Protein AF-0000000084991913 (afd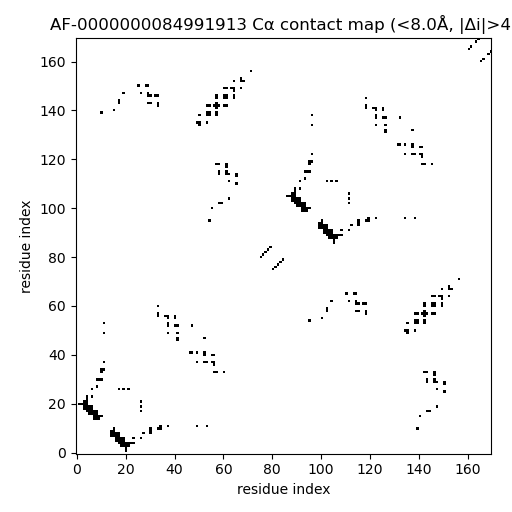b_homodimer)

pLDDT: mean 82.96, std 12.31, range [35.31, 93.44]

InterPro domains:
  IPR007838 Cell division protein ZapA-like [PF05164] (7-79)
  IPR007838 Cell division protein ZapA-like [PTHR34981] (3-81)
  IPR036192 Cell division protein ZapA-like superfamily [SSF102829] (6-80)
  IPR053712 Bacterial Cell Division Activator [G3DSA:6.10.250.790] (1-84)

Secondary structure (DSSP, 8-state):
----EEEEEEETTEEEEEEESS-HHHHHHHHHHHHHHHHHHHHH-TTS-HHHHHHHHHHHHHHHHHHHHHHHHHHHHHHHHHHH-/----EEEEEEETTEEEEEEESS-HHHHHHHHHHHHHHHHHHHHH-TTS-HHHHHHHHHHHHHHHHHHHHHHHHHHHHHHHHHHH-

Radius of gyration: 17.33 Å; Cα contacts (8 Å, |Δi|>4): 212; chains: 2; bounding box: 49×55×42 Å

Structure (mmCIF, N/CA/C/O backbone):
data_AF-0000000084991913-model_v1
#
loop_
_entity.id
_entity.type
_entity.pdbx_description
1 polymer 'Cell division protein ZapA'
#
loop_
_atom_site.group_PDB
_atom_site.id
_atom_site.type_symbol
_atom_site.label_atom_id
_atom_site.label_alt_id
_atom_site.label_comp_id
_atom_site.label_asym_id
_atom_site.label_entity_id
_atom_site.label_seq_id
_atom_site.pdbx_PDB_ins_code
_atom_site.Cartn_x
_atom_site.Cartn_y
_atom_site.Cartn_z
_atom_site.occupancy
_atom_site.B_iso_or_equiv
_atom_site.auth_seq_id
_atom_site.auth_comp_id
_atom_site.auth_asym_id
_atom_site.auth_atom_id
_atom_site.pdbx_PDB_model_num
ATOM 1 N N . MET A 1 1 ? 25.797 10.742 -3.98 1 41.66 1 MET A N 1
ATOM 2 C CA . MET A 1 1 ? 25.156 9.609 -4.648 1 41.66 1 MET A CA 1
ATOM 3 C C . MET A 1 1 ? 24 9.086 -3.822 1 41.66 1 MET A C 1
ATOM 5 O O . MET A 1 1 ? 24.172 8.664 -2.678 1 41.66 1 MET A O 1
ATOM 9 N N . SER A 1 2 ? 22.891 9.68 -3.76 1 51.72 2 SER A N 1
ATOM 10 C CA . SER A 1 2 ? 21.781 9.531 -2.818 1 51.72 2 SER A CA 1
ATOM 11 C C . SER A 1 2 ? 21.344 8.078 -2.703 1 51.72 2 SER A C 1
ATOM 13 O O . SER A 1 2 ? 20.875 7.484 -3.676 1 51.72 2 SER A O 1
ATOM 15 N N . GLU A 1 3 ? 22.172 7.188 -2.021 1 58.75 3 GLU A N 1
ATOM 16 C CA . GLU A 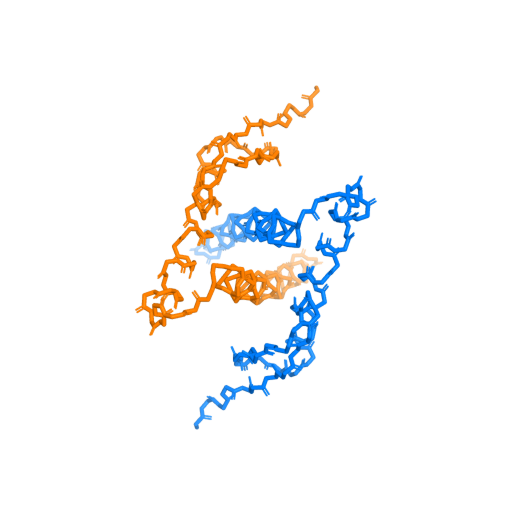1 3 ? 22.375 5.742 -2.035 1 58.75 3 GLU A CA 1
ATOM 17 C C . GLU A 1 3 ? 21.094 4.996 -1.705 1 58.75 3 GLU A C 1
ATOM 19 O O . GLU A 1 3 ? 20.469 5.25 -0.672 1 58.75 3 GLU A O 1
ATOM 24 N N . LYS A 1 4 ? 20.219 4.691 -2.754 1 66.69 4 LYS A N 1
ATOM 25 C CA . LYS A 1 4 ? 19.094 3.766 -2.576 1 66.69 4 LYS A CA 1
ATOM 26 C C . LYS A 1 4 ? 19.562 2.467 -1.92 1 66.69 4 LYS A C 1
ATOM 28 O O . LYS A 1 4 ? 20.562 1.882 -2.33 1 66.69 4 LYS A O 1
ATOM 33 N N . ASN A 1 5 ? 19.078 2.318 -0.699 1 81.31 5 ASN A N 1
ATOM 34 C CA . ASN A 1 5 ? 19.391 1.071 -0.008 1 81.31 5 ASN A CA 1
ATOM 35 C C . ASN A 1 5 ? 18.5 -0.07 -0.471 1 81.31 5 ASN A C 1
ATOM 37 O O . ASN A 1 5 ? 17.297 0.125 -0.682 1 81.31 5 ASN A O 1
ATOM 41 N N . ARG A 1 6 ? 19.234 -1.089 -0.872 1 83.06 6 ARG A N 1
ATOM 42 C CA . ARG A 1 6 ? 18.516 -2.281 -1.305 1 83.06 6 ARG A CA 1
ATOM 43 C C . ARG A 1 6 ? 18.375 -3.281 -0.163 1 83.06 6 ARG A C 1
ATOM 45 O O . ARG A 1 6 ? 19.375 -3.777 0.36 1 83.06 6 ARG A O 1
ATOM 52 N N . VAL A 1 7 ? 17.094 -3.377 0.252 1 86.56 7 VAL A N 1
ATOM 53 C CA . VAL A 1 7 ? 16.859 -4.301 1.358 1 86.56 7 VAL A CA 1
ATOM 54 C C . VAL A 1 7 ? 16.047 -5.496 0.873 1 86.56 7 VAL A C 1
ATOM 56 O O . VAL A 1 7 ? 15.016 -5.328 0.213 1 86.56 7 VAL A O 1
ATOM 59 N N . GLU A 1 8 ? 16.641 -6.6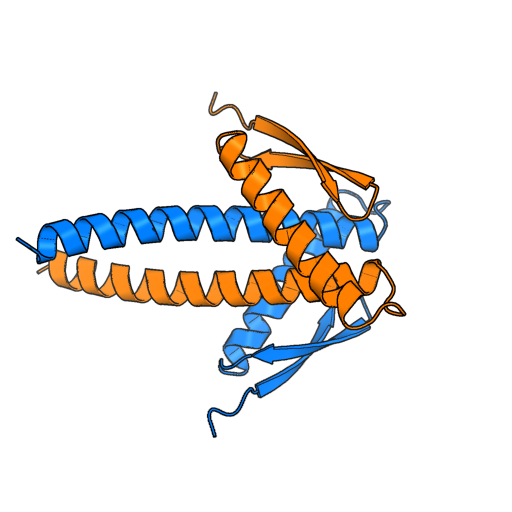52 1.217 1 89.56 8 GLU A N 1
ATOM 60 C CA . GLU A 1 8 ? 15.953 -7.875 0.816 1 89.56 8 GLU A CA 1
ATOM 61 C C . GLU A 1 8 ? 14.93 -8.312 1.868 1 89.56 8 GLU A C 1
ATOM 63 O O . GLU A 1 8 ? 15.273 -8.477 3.041 1 89.56 8 GLU A O 1
ATOM 68 N N . VAL A 1 9 ? 13.656 -8.422 1.381 1 88.06 9 VAL A N 1
ATOM 69 C CA . VAL A 1 9 ? 12.617 -8.828 2.318 1 88.06 9 VAL A CA 1
ATOM 70 C C . VAL A 1 9 ? 11.867 -10.047 1.766 1 88.06 9 VAL A C 1
ATOM 72 O O . VAL A 1 9 ? 11.891 -10.297 0.559 1 88.06 9 VAL A O 1
ATOM 75 N N . GLU A 1 10 ? 11.398 -10.867 2.723 1 88.25 10 GLU A N 1
ATOM 76 C CA . GLU A 1 10 ? 10.625 -12.039 2.32 1 88.25 10 GLU A CA 1
ATOM 77 C C . GLU A 1 10 ? 9.133 -11.797 2.467 1 88.25 10 GLU A C 1
ATOM 79 O O . GLU A 1 10 ? 8.633 -11.594 3.578 1 88.25 10 GLU A O 1
ATOM 84 N N . ILE A 1 11 ? 8.516 -11.727 1.205 1 86.69 11 ILE A N 1
ATOM 85 C CA . ILE A 1 11 ? 7.074 -11.523 1.213 1 86.69 11 ILE A CA 1
ATOM 86 C C . ILE A 1 11 ? 6.379 -12.719 0.572 1 86.69 11 ILE A C 1
ATOM 88 O O . ILE A 1 11 ? 6.742 -13.141 -0.528 1 86.69 11 ILE A O 1
ATOM 92 N N . ALA A 1 12 ? 5.281 -13.211 1.243 1 80.56 12 ALA A N 1
ATOM 93 C CA . ALA A 1 12 ? 4.512 -14.336 0.712 1 80.56 12 ALA A CA 1
ATOM 94 C C . ALA A 1 12 ? 5.418 -15.523 0.403 1 80.56 12 ALA A C 1
ATOM 96 O O . ALA A 1 12 ? 5.258 -16.172 -0.627 1 80.56 12 ALA A O 1
ATOM 97 N N . GLY A 1 13 ? 6.527 -15.727 1.085 1 81.69 13 GLY A N 1
ATOM 98 C CA . GLY A 1 13 ? 7.422 -16.859 0.966 1 81.69 13 GLY A CA 1
ATOM 99 C C . GLY A 1 13 ? 8.477 -16.688 -0.107 1 81.69 13 GLY A C 1
ATOM 100 O O . GLY A 1 13 ? 9.164 -17.641 -0.481 1 81.69 13 GLY A O 1
ATOM 101 N N . GLU A 1 14 ? 8.531 -15.508 -0.696 1 86.25 14 GLU A N 1
ATOM 102 C CA . GLU A 1 14 ? 9.492 -15.211 -1.754 1 86.25 14 GLU A CA 1
ATOM 103 C C . GLU A 1 14 ? 10.336 -13.992 -1.402 1 86.25 14 GLU A C 1
ATOM 105 O O . GLU A 1 14 ? 9.867 -13.07 -0.74 1 86.25 14 GLU A O 1
ATOM 110 N N . PRO A 1 15 ? 11.562 -14.039 -1.809 1 88.94 15 PRO A N 1
ATOM 111 C CA . PRO A 1 15 ? 12.453 -12.906 -1.53 1 88.94 15 PRO A CA 1
ATOM 112 C C . PRO A 1 15 ? 12.242 -11.742 -2.498 1 88.94 15 PRO A C 1
ATOM 114 O O . PRO A 1 15 ? 12.086 -11.953 -3.703 1 88.94 15 PRO A O 1
ATOM 117 N N . TYR A 1 16 ? 12.078 -10.531 -1.93 1 87.69 16 TYR A N 1
ATOM 118 C CA . TYR A 1 16 ? 11.922 -9.328 -2.734 1 87.69 16 TYR A CA 1
ATOM 119 C C . TYR A 1 16 ? 12.922 -8.258 -2.311 1 87.69 16 TYR A C 1
ATOM 121 O O . TYR A 1 16 ? 13.242 -8.133 -1.125 1 87.69 16 TYR A O 1
ATOM 129 N N . VAL A 1 17 ? 13.453 -7.574 -3.359 1 85.69 17 VAL A N 1
ATOM 130 C CA . VAL A 1 17 ? 14.406 -6.512 -3.07 1 85.69 17 VAL A CA 1
ATOM 131 C C . VAL A 1 17 ? 13.703 -5.16 -3.104 1 85.69 17 VAL A C 1
ATOM 133 O O . VAL A 1 17 ? 13.141 -4.773 -4.129 1 85.69 17 VAL A O 1
ATOM 136 N N . LEU A 1 18 ? 13.617 -4.559 -2.01 1 84.44 18 LEU A N 1
ATOM 137 C CA . LEU A 1 18 ? 13.016 -3.236 -1.896 1 84.44 18 LEU A CA 1
ATOM 138 C C . LEU A 1 18 ? 14.07 -2.145 -1.989 1 84.44 18 LEU A C 1
ATOM 140 O O . LEU A 1 18 ? 15.07 -2.176 -1.265 1 84.44 18 LEU A O 1
ATOM 144 N N . VAL A 1 19 ? 13.906 -1.361 -2.982 1 81.88 19 VAL A N 1
ATOM 145 C CA . VAL A 1 19 ? 14.828 -0.248 -3.158 1 81.88 19 VAL A CA 1
ATOM 146 C C . VAL A 1 19 ? 14.234 1.022 -2.557 1 81.88 19 VAL A C 1
ATOM 148 O O . VAL A 1 19 ? 13.133 1.438 -2.934 1 81.88 19 VAL A O 1
ATOM 151 N N . SER A 1 20 ? 14.789 1.429 -1.466 1 81.56 20 SER A N 1
ATOM 152 C CA . SER A 1 20 ? 14.305 2.635 -0.802 1 81.56 20 SER A CA 1
ATOM 153 C C . SER A 1 20 ? 15.453 3.586 -0.48 1 81.56 20 SER A C 1
ATOM 155 O O . SER A 1 20 ? 16.609 3.166 -0.388 1 81.56 20 SER A O 1
ATOM 157 N N . GLU A 1 21 ? 15.086 4.883 -0.525 1 81.5 21 GLU A N 1
ATOM 158 C CA . GLU A 1 21 ? 16.078 5.891 -0.141 1 81.5 21 GLU A CA 1
ATOM 159 C C . GLU A 1 21 ? 16.156 6.039 1.377 1 81.5 21 GLU A C 1
ATOM 161 O O . GLU A 1 21 ? 17.016 6.742 1.896 1 81.5 21 GLU A O 1
ATOM 166 N N . GLU A 1 22 ? 15.273 5.203 1.958 1 81.06 22 GLU A N 1
ATOM 167 C CA . GLU A 1 22 ? 15.164 5.301 3.41 1 81.06 22 GLU A CA 1
ATOM 168 C C . GLU A 1 22 ? 16.047 4.27 4.102 1 81.06 22 GLU A C 1
ATOM 170 O O . GLU A 1 22 ? 16.531 3.332 3.463 1 81.06 22 GLU A O 1
ATOM 175 N N . PRO A 1 23 ? 16.281 4.562 5.398 1 85.88 23 PRO A N 1
ATOM 176 C CA . PRO A 1 23 ? 17.094 3.605 6.164 1 85.88 23 PRO A CA 1
ATOM 177 C C . PRO A 1 23 ? 16.469 2.207 6.195 1 85.88 23 PRO A C 1
ATOM 179 O O . PRO A 1 23 ? 15.273 2.053 5.938 1 85.88 23 PRO A O 1
ATOM 182 N N . VAL A 1 24 ? 17.312 1.263 6.496 1 86.69 24 VAL A N 1
ATOM 183 C CA . VAL A 1 24 ? 16.938 -0.146 6.504 1 86.69 24 VAL A CA 1
ATOM 184 C C . VAL A 1 24 ? 15.766 -0.362 7.461 1 86.69 24 VAL A C 1
ATOM 186 O O . VAL A 1 24 ? 14.875 -1.168 7.191 1 86.69 24 VAL A O 1
ATOM 189 N N . GLU A 1 25 ? 15.781 0.369 8.539 1 88 25 GLU A N 1
ATOM 190 C CA . GLU A 1 25 ? 14.719 0.253 9.531 1 88 25 GLU A CA 1
ATOM 191 C C . GLU A 1 25 ? 13.359 0.626 8.945 1 88 25 GLU A C 1
ATOM 193 O O . GLU A 1 25 ? 12.352 -0.026 9.227 1 88 25 GLU A O 1
ATOM 198 N N . HIS A 1 26 ? 13.406 1.616 8.141 1 89.25 26 HIS A N 1
ATOM 199 C CA . HIS A 1 26 ? 12.188 2.076 7.492 1 89.25 26 HIS A CA 1
ATOM 200 C C . HIS A 1 26 ? 11.664 1.038 6.504 1 89.25 26 HIS A C 1
ATOM 202 O O . HIS A 1 26 ? 10.461 0.762 6.473 1 89.25 26 HIS A O 1
ATOM 208 N N . VAL A 1 27 ? 12.617 0.438 5.836 1 88.25 27 VAL A N 1
ATOM 209 C CA . VAL A 1 27 ? 12.281 -0.559 4.824 1 88.25 27 VAL A CA 1
ATOM 210 C C . VAL A 1 27 ? 11.688 -1.796 5.496 1 88.25 27 VAL A C 1
ATOM 212 O O . VAL A 1 27 ? 10.758 -2.412 4.965 1 88.25 27 VAL A O 1
ATOM 215 N N . GLN A 1 28 ? 12.164 -2.123 6.629 1 89.69 28 GLN A N 1
ATOM 216 C CA . GLN A 1 28 ? 11.664 -3.264 7.391 1 89.69 28 GLN A CA 1
ATOM 217 C C . GLN A 1 28 ? 10.219 -3.045 7.816 1 89.69 28 GLN A C 1
ATOM 219 O O . GLN A 1 28 ? 9.414 -3.982 7.816 1 89.69 28 GLN A O 1
ATOM 224 N N . LYS A 1 29 ? 9.992 -1.811 8.141 1 91.56 29 LYS A N 1
ATOM 225 C CA . LYS A 1 29 ? 8.633 -1.468 8.547 1 91.56 29 LYS A CA 1
ATOM 226 C C . LYS A 1 29 ? 7.664 -1.59 7.379 1 91.56 29 LYS A C 1
ATOM 228 O O . LYS A 1 29 ? 6.531 -2.041 7.551 1 91.56 29 LYS A O 1
ATOM 233 N N . VAL A 1 30 ? 8.188 -1.237 6.289 1 92.31 30 VAL A N 1
ATOM 234 C CA . VAL A 1 30 ? 7.395 -1.33 5.066 1 92.31 30 VAL A CA 1
ATOM 235 C C . VAL A 1 30 ? 7.062 -2.793 4.777 1 92.31 30 VAL A C 1
ATOM 237 O O . VAL A 1 30 ? 5.902 -3.135 4.543 1 92.31 30 VAL A O 1
ATOM 240 N N . ALA A 1 31 ? 8.086 -3.6 4.844 1 92.19 31 ALA A N 1
ATOM 241 C CA . ALA A 1 31 ? 7.914 -5.031 4.594 1 92.19 31 ALA A CA 1
ATOM 242 C C . ALA A 1 31 ? 6.984 -5.66 5.629 1 92.19 31 ALA A C 1
ATOM 244 O O . ALA A 1 31 ? 6.148 -6.5 5.293 1 92.19 31 ALA A O 1
ATOM 245 N N . GLN A 1 32 ? 7.148 -5.227 6.809 1 91.62 32 GLN A N 1
ATOM 246 C CA . GLN A 1 32 ? 6.352 -5.754 7.914 1 91.62 32 GLN A CA 1
ATOM 247 C C . GLN A 1 32 ? 4.875 -5.402 7.742 1 91.62 32 GLN A C 1
ATOM 249 O O . GLN A 1 32 ? 4.004 -6.234 7.996 1 91.62 32 GLN A O 1
ATOM 254 N N . LEU A 1 33 ? 4.645 -4.191 7.324 1 92.56 33 LEU A N 1
ATOM 255 C CA . LEU A 1 33 ? 3.277 -3.729 7.113 1 92.56 33 LEU A CA 1
ATOM 256 C C . LEU A 1 33 ? 2.564 -4.598 6.078 1 92.56 33 LEU A C 1
ATOM 258 O O . LEU A 1 33 ? 1.436 -5.035 6.305 1 92.56 33 LEU A O 1
ATOM 262 N N . VAL A 1 34 ? 3.236 -4.797 5.012 1 93 34 VAL A N 1
ATOM 263 C CA . VAL A 1 34 ? 2.682 -5.617 3.939 1 93 34 VAL A CA 1
ATOM 264 C C . VAL A 1 34 ? 2.48 -7.047 4.434 1 93 34 VAL A C 1
ATOM 266 O O . VAL A 1 34 ? 1.421 -7.641 4.223 1 93 34 VAL A O 1
ATOM 269 N N . HIS A 1 35 ? 3.502 -7.617 5.133 1 91.81 35 HIS A N 1
ATOM 270 C CA . HIS A 1 35 ? 3.447 -8.977 5.652 1 91.81 35 HIS A CA 1
ATOM 271 C C . HIS A 1 35 ? 2.289 -9.148 6.629 1 91.81 35 HIS A C 1
ATOM 273 O O . HIS A 1 35 ? 1.581 -10.156 6.59 1 91.81 35 HIS A O 1
ATOM 279 N N . GLU A 1 36 ? 2.123 -8.18 7.441 1 92.12 36 GLU A N 1
ATOM 280 C CA . GLU A 1 36 ? 1.077 -8.242 8.461 1 92.12 36 GLU A CA 1
ATOM 281 C C . GLU A 1 36 ? -0.311 -8.219 7.824 1 92.12 36 GLU A C 1
ATOM 283 O O . GLU A 1 36 ? -1.203 -8.953 8.25 1 92.12 36 GLU A O 1
ATOM 288 N N . LYS A 1 37 ? -0.468 -7.352 6.859 1 92.06 37 LYS A N 1
ATOM 289 C CA . LYS A 1 37 ? -1.76 -7.246 6.188 1 92.06 37 LYS A CA 1
ATOM 290 C C . LYS A 1 37 ? -2.098 -8.531 5.441 1 92.06 37 LYS A C 1
ATOM 292 O O . LYS A 1 37 ? -3.24 -8.992 5.477 1 92.06 37 LYS A O 1
ATOM 297 N N . ILE A 1 38 ? -1.157 -9.109 4.812 1 92.44 38 ILE A N 1
ATOM 298 C CA . ILE A 1 38 ? -1.347 -10.367 4.094 1 92.44 38 ILE A CA 1
ATOM 299 C C . ILE A 1 38 ? -1.707 -11.477 5.082 1 92.44 38 ILE A C 1
ATOM 301 O O . ILE A 1 38 ? -2.629 -12.258 4.84 1 92.44 38 ILE A O 1
ATOM 305 N N . ARG A 1 39 ? -1.001 -11.477 6.137 1 90.12 39 ARG A N 1
ATOM 306 C CA . ARG A 1 39 ? -1.235 -12.484 7.168 1 90.12 39 ARG A CA 1
ATOM 307 C C . ARG A 1 39 ? -2.641 -12.359 7.746 1 90.12 39 ARG A C 1
ATOM 309 O O . ARG A 1 39 ? -3.318 -13.367 7.965 1 90.12 39 ARG A O 1
ATOM 316 N N . GLU A 1 40 ? 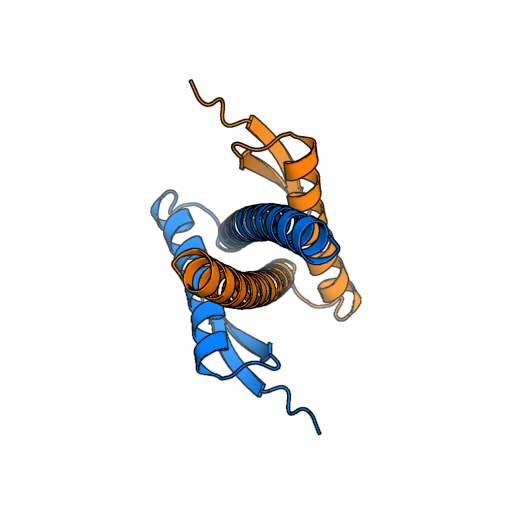-3.027 -11.172 7.98 1 91.06 40 GLU A N 1
ATOM 317 C CA . GLU A 1 40 ? -4.355 -10.906 8.523 1 91.06 40 GLU A CA 1
ATOM 318 C C . GLU A 1 40 ? -5.449 -11.398 7.586 1 91.06 40 GLU A C 1
ATOM 320 O O . GLU A 1 40 ? -6.457 -11.953 8.031 1 91.06 40 GLU A O 1
ATOM 325 N N . MET A 1 41 ? -5.289 -11.094 6.312 1 88.81 41 MET A N 1
ATOM 326 C CA . MET A 1 41 ? -6.258 -11.523 5.309 1 88.81 41 MET A CA 1
ATOM 327 C C . MET A 1 41 ? -6.312 -13.039 5.219 1 88.81 41 MET A C 1
ATOM 329 O O . MET A 1 41 ? -7.395 -13.625 5.102 1 88.81 41 MET A O 1
ATOM 333 N N . ARG A 1 42 ? -5.18 -13.633 5.254 1 87.94 42 ARG A N 1
ATOM 334 C CA . ARG A 1 42 ? -5.098 -15.086 5.18 1 87.94 42 ARG A CA 1
ATOM 335 C C . ARG A 1 42 ? -5.637 -15.734 6.449 1 87.94 42 ARG A C 1
ATOM 337 O O . ARG A 1 42 ? -6.156 -16.844 6.41 1 87.94 42 ARG A O 1
ATOM 344 N N . ARG A 1 43 ? -5.344 -15.031 7.508 1 89.44 43 ARG A N 1
ATOM 345 C CA . ARG A 1 43 ? -5.844 -15.531 8.781 1 89.44 43 ARG A CA 1
ATOM 346 C C . ARG A 1 43 ? -7.367 -15.594 8.789 1 89.44 43 ARG A C 1
ATOM 348 O O . ARG A 1 43 ? -7.953 -16.516 9.344 1 89.44 43 ARG A O 1
ATOM 355 N N . ARG A 1 44 ? -7.965 -14.625 8.18 1 86.69 44 ARG A N 1
ATOM 356 C CA . ARG A 1 44 ? -9.422 -14.555 8.109 1 86.69 44 ARG A CA 1
ATOM 357 C C . ARG A 1 44 ? -9.961 -15.578 7.113 1 86.69 44 ARG A C 1
ATOM 359 O O . ARG A 1 44 ? -11.039 -16.141 7.316 1 86.69 44 ARG A O 1
ATOM 366 N N . ASN A 1 45 ? -9.266 -15.781 6.023 1 87.94 45 ASN A N 1
ATOM 367 C CA . ASN A 1 45 ? -9.617 -16.75 5 1 87.94 45 ASN A CA 1
ATOM 368 C C . ASN A 1 45 ? -8.414 -17.594 4.574 1 87.94 45 ASN A C 1
ATOM 370 O O . ASN A 1 45 ? -7.727 -17.234 3.607 1 87.94 45 ASN A O 1
ATOM 374 N N . PRO A 1 46 ? -8.266 -18.719 5.207 1 86.94 46 PRO A N 1
ATOM 375 C CA . PRO A 1 46 ? -7.113 -19.578 4.898 1 86.94 46 PRO A CA 1
ATOM 376 C C . PRO A 1 46 ? -7.188 -20.188 3.502 1 86.94 46 PRO A C 1
ATOM 378 O O . PRO A 1 46 ? -6.18 -20.672 2.98 1 86.94 46 PRO A O 1
ATOM 381 N N . ARG A 1 47 ? -8.344 -20.094 2.943 1 88.81 47 ARG A N 1
ATOM 382 C CA . ARG A 1 47 ? -8.531 -20.656 1.609 1 88.81 47 ARG A CA 1
ATOM 383 C C . ARG A 1 47 ? -8.188 -19.641 0.53 1 88.81 47 ARG A C 1
ATOM 385 O O . ARG A 1 47 ? -8.062 -19.984 -0.644 1 88.81 47 ARG A O 1
ATOM 392 N N . LEU A 1 48 ? -7.914 -18.453 0.963 1 84.19 48 LEU A N 1
ATOM 393 C CA . LEU A 1 48 ? -7.617 -17.375 0.022 1 84.19 48 LEU A CA 1
ATOM 394 C C . LEU A 1 48 ? -6.234 -17.562 -0.593 1 84.19 48 LEU A C 1
ATOM 396 O O . LEU A 1 48 ? -5.246 -17.734 0.127 1 84.19 48 LEU A O 1
ATOM 400 N N . PRO A 1 49 ? -6.184 -17.656 -1.936 1 85.75 49 PRO A N 1
ATOM 401 C CA . PRO A 1 49 ? -4.867 -17.734 -2.572 1 85.75 49 PRO A CA 1
ATOM 402 C C . PRO A 1 49 ? -3.973 -16.547 -2.215 1 85.75 49 PRO A C 1
ATOM 404 O O . PRO A 1 49 ? -4.469 -15.438 -1.996 1 85.75 49 PRO A O 1
ATOM 407 N N . LEU A 1 50 ? -2.689 -16.828 -2.1 1 84.44 50 LEU A N 1
ATOM 408 C CA . LEU A 1 50 ? -1.709 -15.828 -1.696 1 84.44 50 LEU A CA 1
ATOM 409 C C . LEU A 1 50 ? -1.791 -14.594 -2.59 1 84.44 50 LEU A C 1
ATOM 411 O O . LEU A 1 50 ? -1.694 -13.461 -2.107 1 84.44 50 LEU A O 1
ATOM 415 N N . ASN A 1 51 ? -2.055 -14.812 -3.838 1 84.31 51 ASN A N 1
ATOM 416 C CA . ASN A 1 51 ? -2.123 -13.727 -4.809 1 84.31 51 ASN A CA 1
ATOM 417 C C . ASN A 1 51 ? -3.277 -12.781 -4.508 1 84.31 51 ASN A C 1
ATOM 419 O O . ASN A 1 51 ? -3.127 -11.562 -4.609 1 84.31 51 ASN A O 1
ATOM 423 N N . ARG A 1 52 ? -4.309 -13.406 -4.094 1 88.31 52 ARG A N 1
ATOM 424 C CA . ARG A 1 52 ? -5.477 -12.602 -3.764 1 88.31 52 ARG A CA 1
ATOM 425 C C . ARG A 1 52 ? -5.27 -11.844 -2.455 1 88.31 52 ARG A C 1
ATOM 427 O O . ARG A 1 52 ? -5.68 -10.688 -2.328 1 88.31 52 ARG A O 1
ATOM 434 N N . ALA A 1 53 ? -4.66 -12.547 -1.533 1 90.5 53 ALA A N 1
ATOM 435 C CA . ALA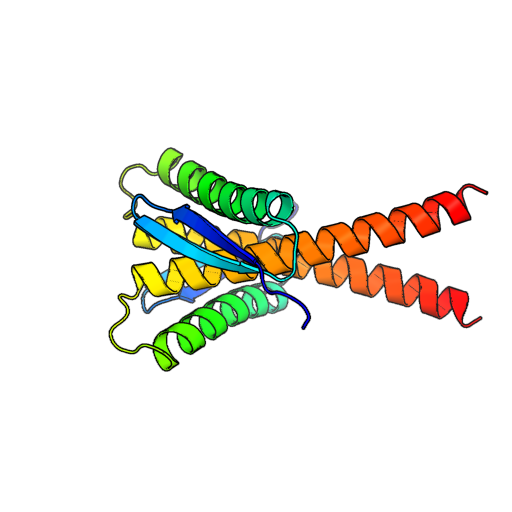 A 1 53 ? -4.402 -11.945 -0.229 1 90.5 53 ALA A CA 1
ATOM 436 C C . ALA A 1 53 ? -3.492 -10.727 -0.357 1 90.5 53 ALA A C 1
ATOM 438 O O . ALA A 1 53 ? -3.719 -9.703 0.289 1 90.5 53 ALA A O 1
ATOM 439 N N . VAL A 1 54 ? -2.545 -10.891 -1.253 1 90.94 54 VAL A N 1
ATOM 440 C CA . VAL A 1 54 ? -1.562 -9.828 -1.46 1 90.94 54 VAL A CA 1
ATOM 441 C C . VAL A 1 54 ? -2.238 -8.609 -2.082 1 90.94 54 VAL A C 1
ATOM 443 O O . VAL A 1 54 ? -1.958 -7.473 -1.699 1 90.94 54 VAL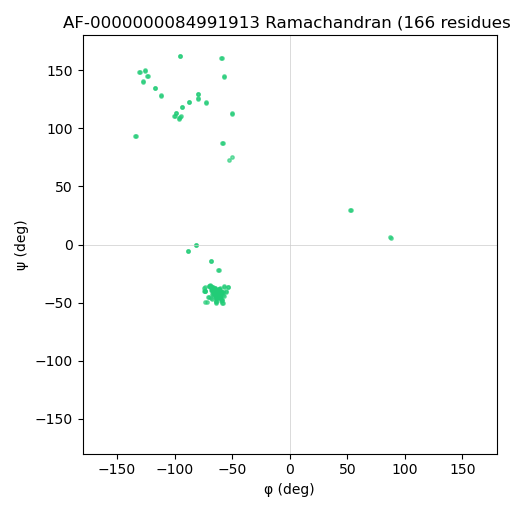 A O 1
ATOM 446 N N . VAL A 1 55 ? -3.135 -8.867 -2.926 1 90.38 55 VAL A N 1
ATOM 447 C CA . VAL A 1 55 ? -3.848 -7.797 -3.615 1 90.38 55 VAL A CA 1
ATOM 448 C C . VAL A 1 55 ? -4.719 -7.031 -2.621 1 90.38 55 VAL A C 1
ATOM 450 O O . VAL A 1 55 ? -4.73 -5.801 -2.619 1 90.38 55 VAL A O 1
ATOM 453 N N . LEU A 1 56 ? -5.422 -7.82 -1.827 1 90.19 56 LEU A N 1
ATOM 454 C CA . LEU A 1 56 ? -6.281 -7.219 -0.816 1 90.19 56 LEU A CA 1
ATOM 455 C C . LEU A 1 56 ? -5.469 -6.367 0.153 1 90.19 56 LEU A C 1
ATOM 457 O O . LEU A 1 56 ? -5.906 -5.289 0.556 1 90.19 56 LEU A O 1
ATOM 461 N N . ALA A 1 57 ? -4.309 -6.883 0.504 1 92.38 57 ALA A N 1
ATOM 462 C CA . ALA A 1 57 ? -3.41 -6.152 1.394 1 92.38 57 ALA A CA 1
ATOM 463 C C . ALA A 1 57 ? -2.949 -4.844 0.755 1 92.38 57 ALA A C 1
ATOM 465 O O . ALA A 1 57 ? -2.943 -3.797 1.405 1 92.38 57 ALA A O 1
ATOM 466 N N . ALA A 1 58 ? -2.59 -4.91 -0.502 1 93 58 ALA A N 1
ATOM 467 C CA . ALA A 1 58 ? -2.146 -3.744 -1.261 1 93 58 ALA A CA 1
ATOM 468 C C . ALA A 1 58 ? -3.234 -2.676 -1.311 1 93 58 ALA A C 1
ATOM 470 O O . ALA A 1 58 ? -2.959 -1.49 -1.114 1 93 58 ALA A O 1
ATOM 471 N N . LEU A 1 59 ? -4.465 -3.102 -1.523 1 92.31 59 LEU A N 1
ATOM 472 C CA . LEU A 1 59 ? -5.598 -2.188 -1.611 1 92.31 59 LEU A CA 1
ATOM 473 C C . LEU A 1 59 ? -5.836 -1.485 -0.279 1 92.31 59 LEU A C 1
ATOM 475 O O . LEU A 1 59 ? -6.105 -0.282 -0.245 1 92.31 59 LEU A O 1
ATOM 479 N N . ASN A 1 60 ? -5.723 -2.238 0.715 1 91.19 60 ASN A N 1
ATOM 480 C CA . ASN A 1 60 ? -5.91 -1.683 2.051 1 91.19 60 ASN A CA 1
ATOM 481 C C . ASN A 1 60 ? -4.828 -0.66 2.389 1 91.19 60 ASN A C 1
ATOM 483 O O . ASN A 1 60 ? -5.121 0.401 2.939 1 91.19 60 ASN A O 1
ATOM 487 N N . ILE A 1 61 ? -3.604 -1.045 2.02 1 92.75 61 ILE A N 1
ATOM 488 C CA . ILE A 1 61 ? -2.48 -0.152 2.275 1 92.75 61 ILE A CA 1
ATOM 489 C C . ILE A 1 61 ? -2.65 1.136 1.473 1 92.75 61 ILE A C 1
ATOM 491 O O . ILE A 1 61 ? -2.416 2.23 1.987 1 92.75 61 ILE A O 1
ATOM 495 N N . ALA A 1 62 ? -3.025 0.996 0.223 1 93.44 62 ALA A N 1
ATOM 496 C CA . ALA A 1 62 ? -3.25 2.145 -0.651 1 93.44 62 ALA A CA 1
ATOM 497 C C . ALA A 1 62 ? -4.344 3.053 -0.094 1 93.44 62 ALA A C 1
ATOM 499 O O . ALA A 1 62 ? -4.23 4.277 -0.154 1 93.44 62 ALA A O 1
ATOM 500 N N . ASN A 1 63 ? -5.391 2.455 0.431 1 91.75 63 ASN A N 1
ATOM 501 C CA . ASN A 1 63 ? -6.48 3.219 1.033 1 91.75 63 ASN A CA 1
ATOM 502 C C . ASN A 1 63 ? -5.988 4.066 2.205 1 91.75 63 ASN A C 1
ATOM 504 O O . ASN A 1 63 ? -6.328 5.246 2.309 1 91.75 63 ASN A O 1
ATOM 508 N N . GLU A 1 64 ? -5.215 3.494 3.018 1 88.81 64 GLU A N 1
ATOM 509 C CA . GLU A 1 64 ? -4.652 4.191 4.168 1 88.81 64 GLU A CA 1
ATOM 510 C C . GLU A 1 64 ? -3.689 5.293 3.73 1 88.81 64 GLU A C 1
ATOM 512 O O . GLU A 1 64 ? -3.668 6.375 4.316 1 88.81 64 GLU A O 1
ATOM 517 N N . TYR A 1 65 ? -2.912 4.918 2.732 1 89.88 65 TYR A N 1
ATOM 518 C CA . TYR A 1 65 ? -1.97 5.887 2.18 1 89.88 65 TYR A CA 1
ATOM 519 C C . TYR A 1 65 ? -2.697 7.121 1.667 1 89.88 65 TYR A C 1
ATOM 521 O O . TYR A 1 65 ? -2.309 8.25 1.978 1 89.88 65 TYR A O 1
ATOM 529 N N . LEU A 1 66 ? -3.723 6.965 0.921 1 89.19 66 LEU A N 1
ATOM 530 C CA . LEU A 1 66 ? -4.465 8.07 0.327 1 89.19 66 LEU A CA 1
ATOM 531 C C . LEU A 1 66 ? -5.188 8.875 1.4 1 89.19 66 LEU A C 1
ATOM 533 O O . LEU A 1 66 ? -5.262 10.109 1.315 1 89.19 66 LEU A O 1
ATOM 537 N N . LYS A 1 67 ? -5.715 8.172 2.352 1 87.44 67 LYS A N 1
ATOM 538 C CA . LYS A 1 67 ? -6.387 8.836 3.463 1 87.44 67 LYS A CA 1
ATOM 539 C C . LYS A 1 67 ? -5.422 9.742 4.223 1 87.44 67 LYS A C 1
ATOM 541 O O . LYS A 1 67 ? -5.762 10.883 4.551 1 87.44 67 LYS A O 1
ATOM 546 N N . LEU A 1 68 ? -4.289 9.18 4.449 1 87.06 68 LEU A N 1
ATOM 547 C CA . LEU A 1 68 ? -3.254 9.93 5.148 1 87.06 68 LEU A CA 1
ATOM 548 C C . LEU A 1 68 ? -2.809 11.141 4.324 1 87.06 68 LEU A C 1
ATOM 550 O O . LEU A 1 68 ? -2.557 12.211 4.875 1 87.06 68 LEU A O 1
ATOM 554 N N . LYS A 1 69 ? -2.6 10.875 3.08 1 85.88 69 LYS A N 1
ATOM 555 C CA . LYS A 1 69 ? -2.18 11.945 2.18 1 85.88 69 LYS A CA 1
ATOM 556 C C . LYS A 1 69 ? -3.193 13.086 2.174 1 85.88 69 LYS A C 1
ATOM 558 O O . LYS A 1 69 ? -2.814 14.258 2.164 1 85.88 69 LYS A O 1
ATOM 563 N N . GLU A 1 70 ? -4.441 12.727 2.123 1 84.5 70 GLU A N 1
ATOM 564 C CA . GLU A 1 70 ? -5.496 13.734 2.162 1 84.5 70 GLU A CA 1
ATOM 565 C C . GLU A 1 70 ? -5.461 14.523 3.469 1 84.5 70 GLU A C 1
ATOM 567 O O . GLU A 1 70 ? -5.629 15.742 3.467 1 84.5 70 GLU A O 1
ATOM 572 N N . SER A 1 71 ? -5.293 13.766 4.52 1 82.81 71 SER A N 1
ATOM 573 C CA . SER A 1 71 ? -5.203 14.398 5.828 1 82.81 71 SER A CA 1
ATOM 574 C C . SER A 1 71 ? -3.986 15.32 5.914 1 82.81 71 SER A C 1
ATOM 576 O O . SER A 1 71 ? -4.07 16.422 6.473 1 82.81 71 SER A O 1
ATOM 578 N N . TYR A 1 72 ? -2.922 14.867 5.352 1 80.56 72 TYR A N 1
ATOM 579 C CA . TYR A 1 72 ? -1.692 15.648 5.316 1 80.56 72 TYR A CA 1
ATOM 580 C C . TYR A 1 72 ? -1.882 16.922 4.5 1 80.56 72 TYR A C 1
ATOM 582 O O . TYR A 1 72 ? -1.484 18 4.934 1 80.56 72 TYR A O 1
ATOM 590 N N . ASP A 1 73 ? -2.42 16.688 3.324 1 80.69 73 ASP A N 1
ATOM 591 C CA . ASP A 1 73 ? -2.646 17.812 2.434 1 80.69 73 ASP A CA 1
ATOM 592 C C . ASP A 1 73 ? -3.557 18.859 3.088 1 80.69 73 ASP A C 1
ATOM 594 O O . ASP A 1 73 ? -3.322 20.062 2.965 1 80.69 73 ASP A O 1
ATOM 598 N N . SER A 1 74 ? -4.539 18.391 3.748 1 81.81 74 SER A N 1
ATOM 599 C CA . SER A 1 74 ? -5.465 19.281 4.445 1 81.81 74 SER A CA 1
ATOM 600 C C . SER A 1 74 ? -4.762 20.031 5.57 1 81.81 74 SER A C 1
ATOM 602 O O . SER A 1 74 ? -4.992 21.234 5.754 1 81.81 74 SER A O 1
ATOM 604 N N . LEU A 1 75 ? -3.9 19.359 6.23 1 77.94 75 LEU A N 1
ATOM 605 C CA . LEU A 1 75 ? -3.16 19.953 7.344 1 77.94 75 LEU A CA 1
ATOM 606 C C . LEU A 1 75 ? -2.152 20.969 6.84 1 77.94 75 LEU A C 1
ATOM 608 O O . LEU A 1 75 ? -1.997 22.047 7.434 1 77.94 75 LEU A O 1
ATOM 612 N N . VAL A 1 76 ? -1.465 20.547 5.801 1 75.25 76 VAL A N 1
ATOM 613 C CA . VAL A 1 76 ? -0.463 21.422 5.211 1 75.25 76 VAL A CA 1
ATOM 614 C C . VAL A 1 76 ? -1.136 22.688 4.672 1 75.25 76 VAL A C 1
ATOM 616 O O . VAL A 1 76 ? -0.6 23.781 4.809 1 75.25 76 VAL A O 1
ATOM 619 N N . ARG A 1 77 ? -2.277 22.5 4.035 1 76.12 77 ARG A N 1
ATOM 620 C CA . ARG A 1 77 ? -3.035 23.625 3.498 1 76.12 77 ARG A CA 1
ATOM 621 C C . ARG A 1 77 ? -3.471 24.562 4.613 1 76.12 77 ARG A C 1
ATOM 623 O O . ARG A 1 77 ? -3.443 25.781 4.445 1 76.12 77 ARG A O 1
ATOM 630 N N . MET A 1 78 ? -3.834 23.938 5.664 1 73.62 78 MET A N 1
ATOM 631 C CA . MET A 1 78 ? -4.266 24.75 6.805 1 73.62 78 MET A CA 1
ATOM 632 C C . MET A 1 78 ? -3.096 25.531 7.391 1 73.62 78 MET A C 1
ATOM 634 O O . MET A 1 78 ? -3.252 26.688 7.773 1 73.62 78 MET A O 1
ATOM 638 N N . ILE A 1 79 ? -1.989 24.891 7.414 1 67.31 79 ILE A N 1
ATOM 639 C CA . ILE A 1 79 ? -0.798 25.516 7.977 1 67.31 79 ILE A CA 1
ATOM 640 C C . ILE A 1 79 ? -0.288 26.609 7.027 1 67.31 79 ILE A C 1
ATOM 642 O O . ILE A 1 79 ? 0.107 27.688 7.465 1 67.31 79 ILE A O 1
ATOM 646 N N . GLU A 1 80 ? -0.191 26.125 5.766 1 63.91 80 GLU A N 1
ATOM 647 C CA . GLU A 1 80 ? 0.25 27.125 4.785 1 63.91 80 GLU A CA 1
ATOM 648 C C . GLU A 1 80 ? -0.686 28.328 4.758 1 63.91 80 GLU A C 1
ATOM 650 O O . GLU A 1 80 ? -0.237 29.469 4.602 1 63.91 80 GLU A O 1
ATOM 655 N N . LYS A 1 81 ? -1.936 27.875 4.637 1 61.69 81 LYS A N 1
ATOM 656 C CA . LYS A 1 81 ? -2.883 28.984 4.684 1 61.69 81 LYS A CA 1
ATOM 657 C C . LYS A 1 81 ? -2.699 29.812 5.953 1 61.69 81 LYS A C 1
ATOM 659 O O . LYS A 1 81 ? -2.768 31.047 5.91 1 61.69 81 LYS A O 1
ATOM 664 N N . GLU A 1 82 ? -2.496 29.078 6.953 1 54.66 82 GLU A N 1
ATOM 665 C CA . GLU A 1 82 ? -2.268 29.859 8.164 1 54.66 82 GLU A CA 1
ATOM 666 C C . GLU A 1 82 ? -0.882 30.5 8.148 1 54.66 82 GLU A C 1
ATOM 668 O O . GLU A 1 82 ? -0.686 31.578 8.719 1 54.66 82 GLU A O 1
ATOM 673 N N . GLY A 1 83 ? 0.075 29.703 7.656 1 49.56 83 GLY A N 1
ATOM 674 C CA . GLY A 1 83 ? 1.373 30.359 7.645 1 49.56 83 GLY A CA 1
ATOM 675 C C . GLY A 1 83 ? 1.466 31.484 6.625 1 49.56 83 GLY A C 1
ATOM 676 O O . GLY A 1 83 ? 2.428 32.25 6.629 1 49.56 83 GLY A O 1
ATOM 677 N N . GLY A 1 84 ? 0.822 31.312 5.504 1 47.41 84 GLY A N 1
ATOM 678 C CA . GLY A 1 84 ? 0.853 32.438 4.586 1 47.41 84 GLY A CA 1
ATOM 679 C C . GLY A 1 84 ? 0.196 33.688 5.152 1 47.41 84 GLY A C 1
ATOM 680 O O . GLY A 1 84 ? 0.298 34.781 4.566 1 47.41 84 GLY A O 1
ATOM 681 N N . GLN A 1 85 ? -0.722 33.469 6.18 1 35.31 85 GLN A N 1
ATOM 682 C CA . GLN A 1 85 ? -1.042 34.781 6.68 1 35.31 85 GLN A CA 1
ATOM 683 C C . GLN A 1 85 ? 0.085 35.344 7.555 1 35.31 85 GLN A C 1
ATOM 685 O O . GLN A 1 85 ? 0.802 34.562 8.203 1 35.31 85 GLN A O 1
ATOM 690 N N . MET B 1 1 ? -24.578 5.191 11.523 1 41.97 1 MET B N 1
ATOM 691 C CA . MET B 1 1 ? -24.016 3.93 11.07 1 41.97 1 MET B CA 1
ATOM 692 C C . MET B 1 1 ? -22.891 4.172 10.055 1 41.97 1 MET B C 1
ATOM 694 O O . MET B 1 1 ? -23.125 4.781 9.008 1 41.97 1 MET B O 1
ATOM 698 N N . SER B 1 2 ? -21.781 4.559 10.438 1 51.81 2 SER B N 1
ATOM 699 C CA . SER B 1 2 ? -20.703 5.148 9.633 1 51.81 2 SER B CA 1
ATOM 700 C C . SER B 1 2 ? -20.406 4.285 8.414 1 51.81 2 SER B C 1
ATOM 702 O O . SER B 1 2 ? -19.984 3.133 8.547 1 51.81 2 SER B O 1
ATOM 704 N N . GLU B 1 3 ? -21.281 4.324 7.359 1 58.91 3 GLU B N 1
ATOM 705 C CA . GLU B 1 3 ? -21.594 3.426 6.25 1 58.91 3 GLU B CA 1
ATOM 706 C C . GLU B 1 3 ? -20.344 3.152 5.402 1 58.91 3 GLU B C 1
ATOM 708 O O . GLU B 1 3 ? -19.703 4.082 4.926 1 58.91 3 GLU B O 1
ATOM 713 N N . LYS B 1 4 ? -19.5 2.09 5.773 1 66.56 4 LYS B N 1
ATOM 714 C CA . LYS B 1 4 ? -18.438 1.6 4.891 1 66.56 4 LYS B CA 1
ATOM 715 C C . LYS B 1 4 ? -18.984 1.32 3.49 1 66.56 4 LYS B C 1
ATOM 717 O O . LYS B 1 4 ? -20.031 0.687 3.336 1 66.56 4 LYS B O 1
ATOM 722 N N . ASN B 1 5 ? -18.484 2.154 2.586 1 81.69 5 ASN B N 1
ATOM 723 C CA . ASN B 1 5 ? -18.875 1.924 1.199 1 81.69 5 ASN B CA 1
ATOM 724 C C . ASN B 1 5 ? -18.062 0.799 0.568 1 81.69 5 ASN B C 1
ATOM 726 O O . ASN B 1 5 ? -16.859 0.696 0.799 1 81.69 5 ASN B O 1
ATOM 730 N N . ARG B 1 6 ? -18.875 -0.115 0.058 1 83.38 6 ARG B N 1
ATOM 731 C CA . ARG B 1 6 ? -18.234 -1.241 -0.62 1 83.38 6 ARG B CA 1
ATOM 732 C C . ARG B 1 6 ? -18.141 -0.994 -2.123 1 83.38 6 ARG B C 1
ATOM 734 O O . ARG B 1 6 ? -19.172 -0.854 -2.797 1 83.38 6 ARG B O 1
ATOM 741 N N . VAL B 1 7 ? -16.859 -0.786 -2.51 1 86.69 7 VAL B N 1
ATOM 742 C CA . VAL B 1 7 ? -16.672 -0.519 -3.932 1 86.69 7 VAL B CA 1
ATOM 743 C C . VAL B 1 7 ? -15.938 -1.689 -4.586 1 86.69 7 VAL B C 1
ATOM 745 O O . VAL B 1 7 ? -14.914 -2.15 -4.082 1 86.69 7 VAL B O 1
ATOM 748 N N . GLU B 1 8 ? -16.609 -2.123 -5.672 1 89.69 8 GLU B N 1
ATOM 749 C CA . GLU B 1 8 ? -16 -3.238 -6.395 1 89.69 8 GLU B CA 1
ATOM 750 C C . GLU B 1 8 ? -15 -2.744 -7.438 1 89.69 8 GLU B C 1
ATOM 752 O O . GLU B 1 8 ? -15.344 -1.922 -8.289 1 89.69 8 GLU B O 1
ATOM 757 N N . VAL B 1 9 ? -13.734 -3.248 -7.262 1 88.12 9 VAL B N 1
ATOM 758 C CA . VAL B 1 9 ? -12.711 -2.83 -8.211 1 88.12 9 VAL B CA 1
ATOM 759 C C . VAL B 1 9 ? -12.055 -4.059 -8.836 1 88.12 9 VAL B C 1
ATOM 761 O O . VAL B 1 9 ? -12.117 -5.156 -8.281 1 88.12 9 VAL B O 1
ATOM 764 N N . GLU B 1 10 ? -11.609 -3.863 -10.094 1 88.44 10 GLU B N 1
ATOM 765 C CA . GLU B 1 10 ? -10.93 -4.953 -10.789 1 88.44 10 GLU B CA 1
ATOM 766 C C . GLU B 1 10 ? -9.414 -4.773 -10.75 1 88.44 10 GLU B C 1
ATOM 768 O O . GLU B 1 10 ? -8.883 -3.805 -11.297 1 88.44 10 GLU B O 1
ATOM 773 N N . ILE B 1 11 ? -8.828 -5.734 -9.938 1 87.06 11 ILE B N 1
ATOM 774 C CA . ILE B 1 11 ? -7.375 -5.684 -9.828 1 87.06 11 ILE B CA 1
ATOM 775 C C . ILE B 1 11 ? -6.773 -6.969 -10.383 1 87.06 11 ILE B C 1
ATOM 777 O O . ILE B 1 11 ? -7.184 -8.07 -10.008 1 87.06 11 ILE B O 1
ATOM 781 N N . ALA B 1 12 ? -5.691 -6.816 -11.219 1 80.81 12 ALA B N 1
ATOM 782 C CA . ALA B 1 12 ? -5.012 -7.973 -11.797 1 80.81 12 ALA B CA 1
ATOM 783 C C . ALA B 1 12 ? -5.996 -8.898 -12.492 1 80.81 12 ALA B C 1
ATOM 785 O O . ALA B 1 12 ? -5.902 -10.125 -12.367 1 80.81 12 ALA B O 1
ATOM 786 N N . GLY B 1 13 ? -7.102 -8.438 -13.039 1 82 13 GLY B N 1
ATOM 787 C CA . GLY B 1 13 ? -8.07 -9.188 -13.82 1 82 13 GLY B CA 1
ATOM 788 C C . GLY B 1 13 ? -9.141 -9.852 -12.969 1 82 13 GLY B C 1
ATOM 789 O O . GLY B 1 13 ? -9.891 -10.695 -13.453 1 82 13 GLY B O 1
ATOM 790 N N . GLU B 1 14 ? -9.117 -9.57 -11.68 1 86.31 14 GLU B N 1
ATOM 791 C CA . GLU B 1 14 ? -10.078 -10.156 -10.75 1 86.31 14 GLU B CA 1
ATOM 792 C C . GLU B 1 14 ? -10.844 -9.078 -9.992 1 86.31 14 GLU B C 1
ATOM 794 O O . GLU B 1 14 ? -10.289 -8.016 -9.703 1 86.31 14 GLU B O 1
ATOM 799 N N . PRO B 1 15 ? -12.07 -9.352 -9.719 1 89.31 15 PRO B N 1
ATOM 800 C CA . PRO B 1 15 ? -12.875 -8.383 -8.977 1 89.31 15 PRO B CA 1
ATOM 801 C C . PRO B 1 15 ? -12.609 -8.414 -7.477 1 89.31 15 PRO B C 1
ATOM 803 O O . PRO B 1 15 ? -12.484 -9.5 -6.895 1 89.31 15 PRO B O 1
ATOM 806 N N . TYR B 1 16 ? -12.359 -7.238 -6.891 1 88 16 TYR B N 1
ATOM 807 C CA . TYR B 1 16 ? -12.141 -7.117 -5.453 1 88 16 TYR B CA 1
ATOM 808 C C . TYR B 1 16 ? -13.062 -6.066 -4.848 1 88 16 TYR B C 1
ATOM 810 O O . TYR B 1 16 ? -13.359 -5.051 -5.484 1 88 16 TYR B O 1
ATOM 818 N N . VAL B 1 17 ? -13.562 -6.418 -3.645 1 85.56 17 VAL B N 1
ATOM 819 C CA . VAL B 1 17 ? -14.453 -5.48 -2.961 1 85.56 17 VAL B CA 1
ATOM 820 C C . VAL B 1 17 ? -13.664 -4.691 -1.917 1 85.56 17 VAL B C 1
ATOM 822 O O . VAL B 1 17 ? -13.078 -5.277 -1.001 1 85.56 17 VAL B O 1
ATOM 825 N N . LEU B 1 18 ? -13.523 -3.471 -2.133 1 84.5 18 LEU B N 1
ATOM 826 C CA . LEU B 1 18 ? -12.836 -2.582 -1.202 1 84.5 18 LEU B CA 1
ATOM 827 C C . LEU B 1 18 ? -13.828 -1.917 -0.254 1 84.5 18 LEU B C 1
ATOM 829 O O . LEU B 1 18 ? -14.812 -1.321 -0.697 1 84.5 18 LEU B O 1
ATOM 833 N N . VAL B 1 19 ? -13.625 -2.199 0.975 1 82.06 19 VAL B N 1
ATOM 834 C CA . VAL B 1 19 ? -14.484 -1.589 1.986 1 82.06 19 VAL B CA 1
ATOM 835 C C . VAL B 1 19 ? -13.805 -0.351 2.562 1 82.06 19 VAL B C 1
ATOM 837 O O . VAL B 1 19 ? -12.688 -0.436 3.092 1 82.06 19 VAL B O 1
ATOM 840 N N . SER B 1 20 ? -14.328 0.777 2.221 1 81.69 20 SER B N 1
ATOM 841 C CA . SER B 1 20 ? -13.758 2.027 2.709 1 81.69 20 SER B CA 1
ATOM 842 C C . SER B 1 20 ? -14.836 2.936 3.293 1 81.69 20 SER B C 1
ATOM 844 O O . SER B 1 20 ? -16.016 2.799 2.963 1 81.69 20 SER B O 1
ATOM 846 N N . GLU B 1 21 ? -14.391 3.705 4.305 1 81.69 21 GLU B N 1
ATOM 847 C CA . GLU B 1 21 ? -15.305 4.688 4.883 1 81.69 21 GLU B CA 1
ATOM 848 C C . GLU B 1 21 ? -15.344 5.961 4.043 1 81.69 21 GLU B C 1
ATOM 850 O O . GLU B 1 21 ? -16.156 6.855 4.305 1 81.69 21 GLU B O 1
ATOM 855 N N . GLU B 1 22 ? -14.508 5.848 2.988 1 81.12 22 GLU B N 1
ATOM 856 C CA . GLU B 1 22 ? -14.367 7.031 2.145 1 81.12 22 GLU B CA 1
ATOM 857 C C . GLU B 1 22 ? -15.305 6.961 0.938 1 81.12 22 GLU B C 1
ATOM 859 O O . GLU B 1 22 ? -15.844 5.898 0.628 1 81.12 22 GLU B O 1
ATOM 864 N N . PRO B 1 23 ? -15.484 8.164 0.351 1 86.06 23 PRO B N 1
ATOM 865 C CA . PRO B 1 23 ? -16.328 8.188 -0.846 1 86.06 23 PRO B CA 1
ATOM 866 C C . PRO B 1 23 ? -15.797 7.305 -1.968 1 86.06 23 PRO B C 1
ATOM 868 O O . PRO B 1 23 ? -14.609 6.949 -1.969 1 86.06 23 PRO B O 1
ATOM 871 N N . VAL B 1 24 ? -16.688 6.988 -2.863 1 86.81 24 VAL B N 1
ATOM 872 C CA . VAL B 1 24 ? -16.391 6.086 -3.973 1 86.81 24 VAL B CA 1
ATOM 873 C C . VAL B 1 24 ? -15.219 6.633 -4.785 1 86.81 24 VAL B C 1
ATOM 875 O O . VAL B 1 24 ? -14.375 5.871 -5.27 1 86.81 24 VAL B O 1
ATOM 878 N N . GLU B 1 25 ? -15.156 7.93 -4.902 1 88 25 GLU B N 1
ATOM 879 C CA . GLU B 1 25 ? -14.094 8.57 -5.656 1 88 25 GLU B CA 1
ATOM 880 C C . GLU B 1 25 ? -12.727 8.273 -5.043 1 88 25 GLU B C 1
ATOM 882 O O . GLU B 1 25 ? -11.75 8.031 -5.766 1 88 25 GLU B O 1
ATOM 887 N N . HIS B 1 26 ? -12.742 8.273 -3.754 1 89.19 26 HIS B N 1
ATOM 888 C CA . HIS B 1 26 ? -11.508 7.988 -3.031 1 89.19 26 HIS B CA 1
ATOM 889 C C . HIS B 1 26 ? -11.07 6.543 -3.234 1 89.19 26 HIS B C 1
ATOM 891 O O . HIS B 1 26 ? -9.891 6.273 -3.471 1 89.19 26 HIS B O 1
ATOM 897 N N . VAL B 1 27 ? -12.062 5.699 -3.264 1 88.44 27 VAL B N 1
ATOM 898 C CA . VAL B 1 27 ? -11.812 4.27 -3.412 1 88.44 27 VAL B CA 1
ATOM 899 C C . VAL B 1 27 ? -11.281 3.98 -4.816 1 88.44 27 VAL B C 1
ATOM 901 O O . VAL B 1 27 ? -10.398 3.131 -4.992 1 88.44 27 VAL B O 1
ATOM 904 N N . GLN B 1 28 ? -11.742 4.684 -5.754 1 89.69 28 GLN B N 1
ATOM 905 C CA . GLN B 1 28 ? -11.289 4.531 -7.133 1 89.69 28 GLN B CA 1
ATOM 906 C C . GLN B 1 28 ? -9.82 4.914 -7.281 1 89.69 28 GLN B C 1
ATOM 908 O O . GLN B 1 28 ? -9.086 4.281 -8.039 1 89.69 28 GLN B O 1
ATOM 913 N N . LYS B 1 29 ? -9.516 5.934 -6.539 1 91.62 29 LYS B N 1
ATOM 914 C CA . LYS B 1 29 ? -8.133 6.387 -6.574 1 91.62 29 LYS B CA 1
ATOM 915 C C . LYS B 1 29 ? -7.195 5.344 -5.961 1 91.62 29 LYS B C 1
ATOM 917 O O . LYS B 1 29 ? -6.09 5.133 -6.457 1 91.62 29 LYS B O 1
ATOM 922 N N . VAL B 1 30 ? -7.73 4.754 -4.98 1 92.31 30 VAL B N 1
ATOM 923 C CA . VAL B 1 30 ? -6.973 3.703 -4.309 1 92.31 30 VAL B CA 1
ATOM 924 C C . VAL B 1 30 ? -6.738 2.539 -5.27 1 92.31 30 VAL B C 1
ATOM 926 O O . VAL B 1 30 ? -5.605 2.074 -5.426 1 92.31 30 VAL B O 1
ATOM 929 N N . ALA B 1 31 ? -7.797 2.143 -5.902 1 92.25 31 ALA B N 1
ATOM 930 C CA . ALA B 1 31 ? -7.723 1.043 -6.859 1 92.25 31 ALA B CA 1
ATOM 931 C C . ALA B 1 31 ? -6.805 1.396 -8.031 1 92.25 31 ALA B C 1
ATOM 933 O O . ALA B 1 31 ? -6.027 0.558 -8.492 1 92.25 31 ALA B O 1
ATOM 934 N N . GLN B 1 32 ? -6.914 2.598 -8.438 1 91.69 32 GLN B N 1
ATOM 935 C CA . GLN B 1 32 ? -6.125 3.074 -9.57 1 91.69 32 GLN B CA 1
ATOM 936 C C . GLN B 1 32 ? -4.637 3.078 -9.234 1 91.69 32 GLN B C 1
ATOM 938 O O . GLN B 1 32 ? -3.807 2.701 -10.07 1 91.69 32 GLN B O 1
ATOM 943 N N . LEU B 1 33 ? -4.34 3.502 -8.031 1 92.56 33 LEU B N 1
ATOM 944 C CA . LEU B 1 33 ? -2.951 3.549 -7.586 1 92.56 33 LEU B CA 1
ATOM 945 C C . LEU B 1 33 ? -2.318 2.16 -7.625 1 92.56 33 LEU B C 1
ATOM 947 O O . LEU B 1 33 ? -1.212 1.993 -8.141 1 92.56 33 LEU B O 1
ATOM 951 N N . VAL B 1 34 ? -3.039 1.241 -7.098 1 93.06 34 VAL B N 1
ATOM 952 C CA . VAL B 1 34 ? -2.564 -0.139 -7.074 1 93.06 34 VAL B CA 1
ATOM 953 C C . VAL B 1 34 ? -2.438 -0.667 -8.5 1 93.06 34 VAL B C 1
ATOM 955 O O . VAL B 1 34 ? -1.422 -1.268 -8.859 1 93.06 34 VAL B O 1
ATOM 958 N N . HIS B 1 35 ? -3.471 -0.429 -9.352 1 91.69 35 HIS B N 1
ATOM 959 C CA . HIS B 1 35 ? -3.482 -0.885 -10.734 1 91.69 35 HIS B CA 1
ATOM 960 C C . HIS B 1 35 ? -2.312 -0.302 -11.516 1 91.69 35 HIS B C 1
ATOM 962 O O . HIS B 1 35 ? -1.666 -1.008 -12.297 1 91.69 35 HIS B O 1
ATOM 968 N N . GLU B 1 36 ? -2.061 0.932 -11.273 1 92.19 36 GLU B N 1
ATOM 969 C CA . GLU B 1 36 ? -0.994 1.621 -12 1 92.19 36 GLU B CA 1
ATOM 970 C C . GLU B 1 36 ? 0.375 1.062 -11.617 1 92.19 36 GLU B C 1
ATOM 972 O O . GLU B 1 36 ? 1.235 0.879 -12.484 1 92.19 36 GLU B O 1
ATOM 977 N N . LYS B 1 37 ? 0.557 0.837 -10.344 1 92.19 37 LYS B N 1
ATOM 978 C CA . LYS B 1 37 ? 1.834 0.308 -9.875 1 92.19 37 LYS B CA 1
ATOM 979 C C . LYS B 1 37 ? 2.078 -1.099 -10.414 1 92.19 37 LYS B C 1
ATOM 981 O O . LYS B 1 37 ? 3.191 -1.424 -10.836 1 92.19 37 LYS B O 1
ATOM 986 N N . ILE B 1 38 ? 1.078 -1.894 -10.453 1 92.5 38 ILE B N 1
ATOM 987 C CA . ILE B 1 38 ? 1.178 -3.25 -10.977 1 92.5 38 ILE B CA 1
ATOM 988 C C . ILE B 1 38 ? 1.501 -3.197 -12.469 1 92.5 38 ILE B C 1
ATOM 990 O O . ILE B 1 38 ? 2.373 -3.928 -12.953 1 92.5 38 ILE B O 1
ATOM 994 N N . ARG B 1 39 ? 0.835 -2.34 -13.117 1 90.19 39 ARG B N 1
ATOM 995 C CA . ARG B 1 39 ? 1.041 -2.184 -14.555 1 90.19 39 ARG B CA 1
ATOM 996 C C . ARG B 1 39 ? 2.465 -1.73 -14.859 1 90.19 39 ARG B C 1
ATOM 998 O O . ARG B 1 39 ? 3.092 -2.225 -15.797 1 90.19 39 ARG B O 1
ATOM 1005 N N . GLU B 1 40 ? 2.92 -0.83 -14.086 1 91.25 40 GLU B N 1
ATOM 1006 C CA . GLU B 1 40 ? 4.273 -0.309 -14.258 1 91.25 40 GLU B CA 1
ATOM 1007 C C . GLU B 1 40 ? 5.316 -1.409 -14.078 1 91.25 40 GLU B C 1
ATOM 1009 O O . GLU B 1 40 ? 6.301 -1.465 -14.82 1 91.25 40 GLU B O 1
ATOM 1014 N N . MET B 1 41 ? 5.133 -2.201 -13.039 1 88.94 41 MET B N 1
ATOM 1015 C CA . MET B 1 41 ? 6.051 -3.305 -12.766 1 88.94 41 MET B CA 1
ATOM 1016 C C . MET B 1 41 ? 6.023 -4.324 -13.898 1 88.94 41 MET B C 1
ATOM 1018 O O . MET B 1 41 ? 7.066 -4.836 -14.305 1 88.94 41 MET B O 1
ATOM 1022 N N . ARG B 1 42 ? 4.863 -4.605 -14.352 1 87.94 42 ARG B N 1
ATOM 1023 C CA . ARG B 1 42 ? 4.699 -5.566 -15.438 1 87.94 42 ARG B CA 1
ATOM 1024 C C . ARG B 1 42 ? 5.234 -5.008 -16.75 1 87.94 42 ARG B C 1
ATOM 1026 O O . ARG B 1 42 ? 5.691 -5.766 -17.609 1 87.94 42 ARG B O 1
ATOM 1033 N N . ARG B 1 43 ? 5.012 -3.721 -16.844 1 89.44 43 ARG B N 1
ATOM 1034 C CA . ARG B 1 43 ? 5.52 -3.062 -18.047 1 89.44 43 ARG B CA 1
ATOM 1035 C C . ARG B 1 43 ? 7.035 -3.178 -18.141 1 89.44 43 ARG B C 1
ATOM 1037 O O . ARG B 1 43 ? 7.59 -3.352 -19.219 1 89.44 43 ARG B O 1
ATOM 1044 N N . ARG B 1 44 ? 7.664 -3.068 -17.016 1 86.56 44 ARG B N 1
ATOM 1045 C CA . ARG B 1 44 ? 9.117 -3.164 -16.953 1 86.56 44 ARG B CA 1
ATOM 1046 C C . ARG B 1 44 ? 9.586 -4.605 -17.141 1 86.56 44 ARG B C 1
ATOM 1048 O O . ARG B 1 44 ? 10.641 -4.855 -17.719 1 86.56 44 ARG B O 1
ATOM 1055 N N . ASN B 1 45 ? 8.844 -5.547 -16.609 1 87.94 45 ASN B N 1
ATOM 1056 C CA . ASN B 1 45 ? 9.125 -6.973 -16.734 1 87.94 45 ASN B CA 1
ATOM 1057 C C . ASN B 1 45 ? 7.863 -7.762 -17.094 1 87.94 45 ASN B C 1
ATOM 1059 O O . ASN B 1 45 ? 7.164 -8.258 -16.203 1 87.94 45 ASN B O 1
ATOM 1063 N N . PRO B 1 46 ? 7.688 -7.957 -18.375 1 86.94 46 PRO B N 1
ATOM 1064 C CA . PRO B 1 46 ? 6.488 -8.672 -18.828 1 86.94 46 PRO B CA 1
ATOM 1065 C C . PRO B 1 46 ? 6.496 -10.148 -18.438 1 86.94 46 PRO B C 1
ATOM 1067 O O . PRO B 1 46 ? 5.453 -10.805 -18.469 1 86.94 46 PRO B O 1
ATOM 1070 N N . ARG B 1 47 ? 7.637 -10.586 -18.047 1 88.62 47 ARG B N 1
ATOM 1071 C CA . ARG B 1 47 ? 7.758 -11.992 -17.656 1 88.62 47 ARG B CA 1
ATOM 1072 C C . ARG B 1 47 ? 7.441 -12.18 -16.172 1 88.62 47 ARG B C 1
ATOM 1074 O O . ARG B 1 47 ? 7.273 -13.305 -15.711 1 88.62 47 ARG B O 1
ATOM 1081 N N . LEU B 1 48 ? 7.242 -11.094 -15.516 1 84.25 48 LEU B N 1
ATOM 1082 C CA . LEU B 1 48 ? 6.973 -11.148 -14.078 1 84.25 48 LEU B CA 1
ATOM 1083 C C . LEU B 1 48 ? 5.566 -11.672 -13.812 1 84.25 48 LEU B C 1
ATOM 1085 O O . LEU B 1 48 ? 4.594 -11.164 -14.375 1 84.25 48 LEU B O 1
ATOM 1089 N N . PRO B 1 49 ? 5.488 -12.773 -13.039 1 85.88 49 PRO B N 1
ATOM 1090 C CA . PRO B 1 49 ? 4.152 -13.242 -12.664 1 85.88 49 PRO B CA 1
ATOM 1091 C C . PRO B 1 49 ? 3.33 -12.18 -11.938 1 85.88 49 PRO B C 1
ATOM 1093 O O . PRO B 1 49 ? 3.891 -11.344 -11.227 1 85.88 49 PRO B O 1
ATOM 1096 N N . LEU B 1 50 ? 2.033 -12.188 -12.203 1 84.62 50 LEU B N 1
ATOM 1097 C CA . LEU B 1 50 ? 1.117 -11.195 -11.641 1 84.62 50 LEU B CA 1
ATOM 1098 C C . LEU B 1 50 ? 1.246 -11.133 -10.125 1 84.62 50 LEU B C 1
ATOM 1100 O O . LEU B 1 50 ? 1.225 -10.047 -9.539 1 84.62 50 LEU B O 1
ATOM 1104 N N . ASN B 1 51 ? 1.463 -12.258 -9.523 1 84.56 51 ASN B N 1
ATOM 1105 C CA . ASN B 1 51 ? 1.567 -12.352 -8.07 1 84.56 51 ASN B CA 1
ATOM 1106 C C . ASN B 1 51 ? 2.781 -11.586 -7.551 1 84.56 51 ASN B C 1
ATOM 1108 O O . ASN B 1 51 ? 2.695 -10.898 -6.527 1 84.56 51 ASN B O 1
ATOM 1112 N N . ARG B 1 52 ? 3.785 -11.695 -8.328 1 88.44 52 ARG B N 1
ATOM 1113 C CA . ARG B 1 52 ? 5.004 -11 -7.938 1 88.44 52 ARG B CA 1
ATOM 1114 C C . ARG B 1 52 ? 4.875 -9.5 -8.156 1 88.44 52 ARG B C 1
ATOM 1116 O O . ARG B 1 52 ? 5.352 -8.703 -7.348 1 88.44 52 ARG B O 1
ATOM 1123 N N . ALA B 1 53 ? 4.254 -9.195 -9.273 1 90.5 53 ALA B N 1
ATOM 1124 C CA . ALA B 1 53 ? 4.066 -7.785 -9.609 1 90.5 53 ALA B CA 1
ATOM 1125 C C . ALA B 1 53 ? 3.223 -7.078 -8.547 1 90.5 53 ALA B C 1
ATOM 1127 O O . ALA B 1 53 ? 3.525 -5.945 -8.156 1 90.5 53 ALA B O 1
ATOM 1128 N N . VAL B 1 54 ? 2.238 -7.828 -8.078 1 90.88 54 VAL B N 1
ATOM 1129 C CA . VAL B 1 54 ? 1.313 -7.277 -7.094 1 90.88 54 VAL B CA 1
ATOM 1130 C C . VAL B 1 54 ? 2.043 -7.039 -5.773 1 90.88 54 VAL B C 1
ATOM 1132 O O . VAL B 1 54 ? 1.836 -6.016 -5.117 1 90.88 54 VAL B O 1
ATOM 1135 N N . VAL B 1 55 ? 2.908 -7.902 -5.477 1 90.31 55 VAL B N 1
ATOM 1136 C CA . VAL B 1 55 ? 3.664 -7.809 -4.234 1 90.31 55 VAL B CA 1
ATOM 1137 C C . VAL B 1 55 ? 4.602 -6.602 -4.285 1 90.31 55 VAL B C 1
ATOM 1139 O O . VAL B 1 55 ? 4.68 -5.828 -3.326 1 90.31 55 VAL B O 1
ATOM 1142 N N . LEU B 1 56 ? 5.273 -6.516 -5.422 1 90.06 56 LEU B N 1
ATOM 1143 C CA . LEU B 1 56 ? 6.191 -5.398 -5.609 1 90.06 56 LEU B CA 1
ATOM 1144 C C . LEU B 1 56 ? 5.453 -4.066 -5.531 1 90.06 56 LEU B C 1
ATOM 1146 O O . LEU B 1 56 ? 5.965 -3.104 -4.953 1 90.06 56 LEU B O 1
ATOM 1150 N N . ALA B 1 57 ? 4.273 -4.043 -6.117 1 92.5 57 ALA B N 1
ATOM 1151 C CA . ALA B 1 57 ? 3.439 -2.846 -6.078 1 92.5 57 ALA B CA 1
ATOM 1152 C C . ALA B 1 57 ? 3.035 -2.502 -4.648 1 92.5 57 ALA B C 1
ATOM 1154 O O . ALA B 1 57 ? 3.105 -1.342 -4.238 1 92.5 57 ALA B O 1
ATOM 1155 N N . ALA B 1 58 ? 2.637 -3.508 -3.9 1 93 58 ALA B N 1
ATOM 1156 C CA . ALA B 1 58 ? 2.242 -3.346 -2.502 1 93 58 ALA B CA 1
ATOM 1157 C C . ALA B 1 58 ? 3.389 -2.777 -1.671 1 93 58 ALA B C 1
ATOM 1159 O O . ALA B 1 58 ? 3.186 -1.869 -0.862 1 93 58 ALA B O 1
ATOM 1160 N N . LEU B 1 59 ? 4.586 -3.264 -1.909 1 92.25 59 LEU B N 1
ATOM 1161 C CA . LEU B 1 59 ? 5.77 -2.824 -1.174 1 92.25 59 LEU B CA 1
ATOM 1162 C C . LEU B 1 59 ? 6.078 -1.36 -1.47 1 92.25 59 LEU B C 1
ATOM 1164 O O . LEU B 1 59 ? 6.418 -0.597 -0.562 1 92.25 59 LEU B O 1
ATOM 1168 N N . ASN B 1 60 ? 5.949 -1.064 -2.674 1 91.25 60 ASN B N 1
ATOM 1169 C CA . ASN B 1 60 ? 6.199 0.312 -3.086 1 91.25 60 ASN B CA 1
ATOM 1170 C C . ASN B 1 60 ? 5.191 1.275 -2.471 1 91.25 60 ASN B C 1
ATOM 1172 O O . ASN B 1 60 ? 5.559 2.354 -2 1 91.25 60 ASN B O 1
ATOM 1176 N N . ILE B 1 61 ? 3.939 0.826 -2.502 1 92.81 61 ILE B N 1
ATOM 1177 C CA . ILE B 1 61 ? 2.877 1.648 -1.938 1 92.81 61 ILE B CA 1
ATOM 1178 C C . ILE B 1 61 ? 3.096 1.816 -0.436 1 92.81 61 ILE B C 1
ATOM 1180 O O . ILE B 1 61 ? 2.938 2.916 0.102 1 92.81 61 ILE B O 1
ATOM 1184 N N . ALA B 1 62 ? 3.424 0.732 0.231 1 93.44 62 ALA B N 1
ATOM 1185 C CA . ALA B 1 62 ? 3.691 0.755 1.666 1 93.44 62 ALA B CA 1
ATOM 1186 C C . ALA B 1 62 ? 4.848 1.695 1.994 1 93.44 62 ALA B C 1
ATOM 1188 O O . ALA B 1 62 ? 4.805 2.422 2.99 1 93.44 62 ALA B O 1
ATOM 1189 N N . ASN B 1 63 ? 5.879 1.676 1.168 1 91.81 63 ASN B N 1
ATOM 1190 C CA . ASN B 1 63 ? 7.023 2.561 1.355 1 91.81 63 ASN B CA 1
ATOM 1191 C C . ASN B 1 63 ? 6.613 4.031 1.29 1 91.81 63 ASN B C 1
ATOM 1193 O O . ASN B 1 63 ? 7.02 4.832 2.135 1 91.81 63 ASN B O 1
ATOM 1197 N N . GLU B 1 64 ? 5.844 4.344 0.35 1 88.88 64 GLU B N 1
ATOM 1198 C CA . GLU B 1 64 ? 5.352 5.711 0.184 1 88.88 64 GLU B CA 1
ATOM 1199 C C . GLU B 1 64 ? 4.438 6.113 1.339 1 88.88 64 GLU B C 1
ATOM 1201 O O . GLU B 1 64 ? 4.492 7.25 1.812 1 88.88 64 GLU B O 1
ATOM 1206 N N . TYR B 1 65 ? 3.609 5.148 1.695 1 90 65 TYR B N 1
ATOM 1207 C CA . TYR B 1 65 ? 2.709 5.379 2.82 1 90 65 TYR B CA 1
ATOM 1208 C C . TYR B 1 65 ? 3.49 5.711 4.086 1 90 65 TYR B C 1
ATOM 1210 O O . TYR B 1 65 ? 3.176 6.68 4.781 1 90 65 TYR B O 1
ATOM 1218 N N . LEU B 1 66 ? 4.48 4.973 4.406 1 89.31 66 LEU B N 1
ATOM 1219 C CA . LEU B 1 66 ? 5.266 5.16 5.621 1 89.31 66 LEU B CA 1
ATOM 1220 C C . LEU B 1 66 ? 6.059 6.461 5.559 1 89.31 66 LEU B C 1
ATOM 1222 O O . LEU B 1 66 ? 6.199 7.156 6.566 1 89.31 66 LEU B O 1
ATOM 1226 N N . LYS B 1 67 ? 6.574 6.723 4.402 1 87.5 67 LYS B N 1
ATOM 1227 C CA . LYS B 1 67 ? 7.312 7.969 4.211 1 87.5 67 LYS B CA 1
ATOM 1228 C C . LYS B 1 67 ? 6.418 9.18 4.465 1 87.5 67 LYS B C 1
ATOM 1230 O O . LYS B 1 67 ? 6.828 10.133 5.133 1 87.5 67 LYS B O 1
ATOM 1235 N N . LEU B 1 68 ? 5.262 9.062 3.91 1 87.12 68 LEU B N 1
ATOM 1236 C CA . LEU B 1 68 ? 4.289 10.133 4.086 1 87.12 68 LEU B CA 1
ATOM 1237 C C . LEU B 1 68 ? 3.889 10.273 5.551 1 87.12 68 LEU B C 1
ATOM 1239 O O . LEU B 1 68 ? 3.713 11.383 6.051 1 87.12 68 LEU B O 1
ATOM 1243 N N . LYS B 1 69 ? 3.619 9.148 6.129 1 85.94 69 LYS B N 1
ATOM 1244 C CA . LYS B 1 69 ? 3.232 9.133 7.539 1 85.94 69 LYS B CA 1
ATOM 1245 C C . LYS B 1 69 ? 4.305 9.789 8.406 1 85.94 69 LYS B C 1
ATOM 1247 O O . LYS B 1 69 ? 3.986 10.531 9.336 1 85.94 69 LYS B O 1
ATOM 1252 N N . GLU B 1 70 ? 5.543 9.453 8.133 1 84.56 70 GLU B N 1
ATOM 1253 C CA . GLU B 1 70 ? 6.652 10.055 8.867 1 84.56 70 GLU B CA 1
ATOM 1254 C C . GLU B 1 70 ? 6.691 11.57 8.664 1 84.56 70 GLU B C 1
ATOM 1256 O O . GLU B 1 70 ? 6.926 12.32 9.609 1 84.56 70 GLU B O 1
ATOM 1261 N N . SER B 1 71 ? 6.512 11.93 7.418 1 82.94 71 SER B N 1
ATOM 1262 C CA . SER B 1 71 ? 6.484 13.359 7.098 1 82.94 71 SER B CA 1
ATOM 1263 C C . SER B 1 71 ? 5.32 14.055 7.789 1 82.94 71 SER B C 1
ATOM 1265 O O . SER B 1 71 ? 5.473 15.172 8.297 1 82.94 71 SER B O 1
ATOM 1267 N N . TYR B 1 72 ? 4.223 13.391 7.805 1 80.75 72 TYR B N 1
ATOM 1268 C CA . TYR B 1 72 ? 3.031 13.922 8.469 1 80.75 72 TYR B CA 1
ATOM 1269 C C . TYR B 1 72 ? 3.26 14.07 9.969 1 80.75 72 TYR B C 1
ATOM 1271 O O . TYR B 1 72 ? 2.93 15.102 10.555 1 80.75 72 TYR B O 1
ATOM 1279 N N . ASP B 1 73 ? 3.756 12.969 10.508 1 80.81 73 ASP B N 1
ATOM 1280 C CA . ASP B 1 73 ? 4.012 12.969 11.945 1 80.81 73 ASP B CA 1
ATOM 1281 C C . ASP B 1 73 ? 4.988 14.078 12.328 1 80.81 73 ASP B C 1
ATOM 1283 O O . ASP B 1 73 ? 4.809 14.75 13.344 1 80.81 73 ASP B O 1
ATOM 1287 N N . SER B 1 74 ? 5.969 14.25 11.539 1 81.81 74 SER B N 1
ATOM 1288 C CA . SER B 1 74 ? 6.953 15.297 11.773 1 81.81 74 SER B CA 1
ATOM 1289 C C . SER B 1 74 ? 6.32 16.688 11.68 1 81.81 74 SER B C 1
ATOM 1291 O O . SER B 1 74 ? 6.609 17.562 12.5 1 81.81 74 SER B O 1
ATOM 1293 N N . LEU B 1 75 ? 5.445 16.828 10.75 1 78.12 75 LEU B N 1
ATOM 1294 C CA . LEU B 1 75 ? 4.766 18.094 10.539 1 78.12 75 LEU B CA 1
ATOM 1295 C C . LEU B 1 75 ? 3.795 18.391 11.672 1 78.12 75 LEU B C 1
ATOM 1297 O O . LEU B 1 75 ? 3.709 19.531 12.141 1 78.12 75 LEU B O 1
ATOM 1301 N N . VAL B 1 76 ? 3.064 17.344 12 1 75.44 76 VAL B N 1
ATOM 1302 C CA . VAL B 1 76 ? 2.088 17.484 13.07 1 75.44 76 VAL B CA 1
ATOM 1303 C C . VAL B 1 76 ? 2.805 17.812 14.383 1 75.44 76 VAL B C 1
ATO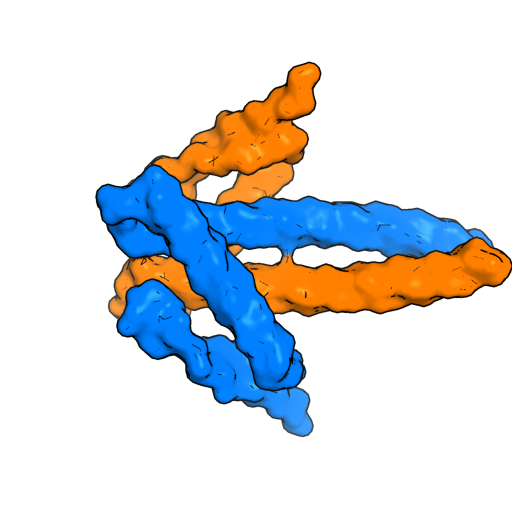M 1305 O O . VAL B 1 76 ? 2.324 18.625 15.172 1 75.44 76 VAL B O 1
ATOM 1308 N N . ARG B 1 77 ? 3.918 17.125 14.609 1 76.38 77 ARG B N 1
ATOM 1309 C CA . ARG B 1 77 ? 4.715 17.375 15.812 1 76.38 77 ARG B CA 1
ATOM 1310 C C . ARG B 1 77 ? 5.227 18.812 15.852 1 76.38 77 ARG B C 1
ATOM 1312 O O . ARG B 1 77 ? 5.254 19.438 16.906 1 76.38 77 ARG B O 1
ATOM 1319 N N . MET B 1 78 ? 5.594 19.234 14.711 1 74 78 MET B N 1
ATOM 1320 C CA . MET B 1 78 ? 6.094 20.594 14.617 1 74 78 MET B CA 1
ATOM 1321 C C . MET B 1 78 ? 4.984 21.609 14.891 1 74 78 MET B C 1
ATOM 1323 O O . MET B 1 78 ? 5.207 22.609 15.562 1 74 78 MET B O 1
ATOM 1327 N N . ILE B 1 79 ? 3.848 21.281 14.406 1 67.38 79 ILE B N 1
ATOM 1328 C CA . ILE B 1 79 ? 2.707 22.188 14.57 1 67.38 79 ILE B CA 1
ATOM 1329 C C . ILE B 1 79 ? 2.223 22.141 16.016 1 67.38 79 ILE B C 1
ATOM 1331 O O . ILE B 1 79 ? 1.896 23.172 16.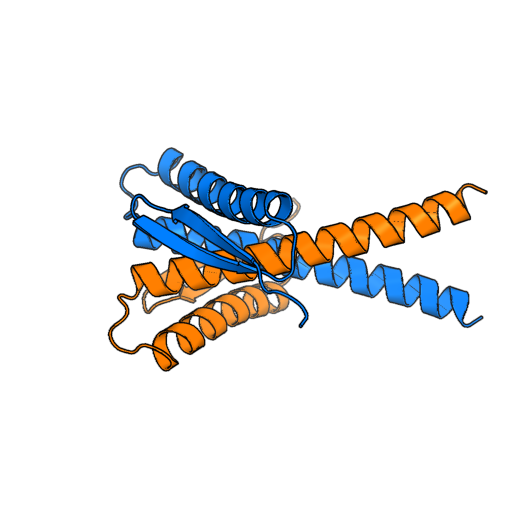609 1 67.38 79 ILE B O 1
ATOM 1335 N N . GLU B 1 80 ? 2.061 20.859 16.438 1 64.12 80 GLU B N 1
ATOM 1336 C CA . GLU B 1 80 ? 1.639 20.734 17.828 1 64.12 80 GLU B CA 1
ATOM 1337 C C . GLU B 1 80 ? 2.637 21.391 18.766 1 64.12 80 GLU B C 1
ATOM 1339 O O . GLU B 1 80 ? 2.244 22.016 19.766 1 64.12 80 GLU B O 1
ATOM 1344 N N . LYS B 1 81 ? 3.852 20.938 18.469 1 61.78 81 LYS B N 1
ATOM 1345 C CA . LYS B 1 81 ? 4.855 21.609 19.297 1 61.78 81 LYS B CA 1
ATOM 1346 C C . LYS B 1 81 ? 4.762 23.125 19.156 1 61.78 81 LYS B C 1
ATOM 1348 O O . LYS B 1 81 ? 4.898 23.844 20.141 1 61.78 81 LYS B O 1
ATOM 1353 N N . GLU B 1 82 ? 4.547 23.469 17.969 1 54.5 82 GLU B N 1
ATOM 1354 C CA . GLU B 1 82 ? 4.402 24.922 17.844 1 54.5 82 GLU B CA 1
ATOM 1355 C C . GLU B 1 82 ? 3.053 25.391 18.375 1 54.5 82 GLU B C 1
ATOM 1357 O O . GLU B 1 82 ? 2.932 26.516 18.859 1 54.5 82 GLU B O 1
ATOM 1362 N N . GLY B 1 83 ? 2.033 24.562 18.062 1 49.66 83 GLY B N 1
ATOM 1363 C CA . GLY B 1 83 ? 0.773 25.047 18.609 1 49.66 83 GLY B CA 1
ATOM 1364 C C . GLY B 1 83 ? 0.702 24.938 20.125 1 49.66 83 GLY B C 1
ATOM 1365 O O . GLY B 1 83 ? -0.216 25.469 20.75 1 49.66 83 GLY B O 1
ATOM 1366 N N . GLY B 1 84 ? 1.285 23.906 20.688 1 47 84 GLY B N 1
ATOM 1367 C CA . GLY B 1 84 ? 1.285 23.891 22.141 1 47 84 GLY B CA 1
ATOM 1368 C C . GLY B 1 84 ? 2.025 25.062 22.766 1 47 84 GLY B C 1
ATOM 1369 O O . GLY B 1 84 ? 1.945 25.281 23.969 1 47 84 GLY B O 1
ATOM 1370 N N . GLN B 1 85 ? 2.957 25.656 21.922 1 35.5 85 GLN B N 1
ATOM 1371 C CA . GLN B 1 85 ? 3.354 26.859 22.656 1 35.5 85 GLN B CA 1
ATOM 1372 C C . GLN B 1 85 ? 2.281 27.938 22.547 1 35.5 85 GLN B C 1
ATOM 1374 O O . GLN B 1 85 ? 1.552 28.016 21.562 1 35.5 85 GLN B O 1
#

Nearest PDB structures (foldseek):
  2mmv-assembly1_B  TM=8.937E-01  e=6.361E-05  Geobacillus stearothermophilus
  3j9m-assembly1_AF  TM=4.078E-01  e=2.847E+00  Homo sapiens
  7nql-assembly1_AG  TM=4.019E-01  e=3.038E+00  Sus scrofa
  4l8v-assembly1_A  TM=3.156E-01  e=7.538E+00  Bacillus subtilis subsp. subtilis str. 168
  2mmv-assembly1_B  TM=8.949E-01  e=6.361E-05  Geobacillus stearothermophilus

Solvent-accessible surface area (backbone atoms only — not comparable to full-atom values): 9249 Å² total; per-residue (Å²): 125,90,64,62,39,76,44,79,38,77,51,98,90,38,83,40,76,44,75,33,78,52,57,69,70,57,51,49,50,22,51,45,52,52,49,49,39,25,48,52,46,32,68,77,34,76,83,51,52,68,55,56,27,38,47,54,28,29,46,53,47,33,43,52,31,53,51,48,48,50,52,40,50,53,48,48,48,50,44,45,57,52,60,72,94,123,91,63,60,39,75,44,79,39,77,50,98,90,37,82,41,76,43,77,32,79,53,56,69,69,56,51,50,50,22,51,47,52,52,48,49,39,27,48,52,46,31,68,75,34,77,83,53,51,67,57,56,26,39,45,54,27,30,47,53,49,34,42,52,31,51,52,46,48,51,52,41,50,52,48,49,48,50,44,44,57,52,59,71,93

Sequence (170 aa):
MSEKNRVEVEIAGEPYVLVSEEPVEHVQKVAQLVHEKIREMRRRNPRLPLNRAVVLAALNIANEYLKLKESYDSLVRMIEKEGGQMSEKNRVEVEIAGEPYVLVSEEPVEHVQKVAQLVHEKIREMRRRNPRLPLNRAVVLAALNIANEYLKLKESYDSLVRMIEKEGGQ

Foldseek 3Di:
DLDFDWDWDAAPNDIDTDTHSDDPVVVVVVRVQLRVQLCVQCVVPVPDDSVRSSVVSVVVVVVVVVVVVVVVVVVVCVVCVVVVD/DLDFDWDWDAAPNDIDTDTHSDDPVVVVVVRVQLRVQLCVQCVVPVPDDSVRSSVVSVVVVVVVVVVVVVVVVVVVCVVCVVVVD

Organism: Ammonifex degensii (strain DSM 10501 / KC4) (NCBI:txid429009)